Protein AF-A0A7I9VJS3-F1 (afdb_monomer_lite)

Structure (mmCIF, N/CA/C/O backbone):
data_AF-A0A7I9VJS3-F1
#
_entry.id   AF-A0A7I9VJS3-F1
#
loop_
_atom_site.group_PDB
_atom_site.id
_atom_site.type_symbol
_atom_site.label_atom_id
_atom_site.label_alt_id
_atom_site.label_comp_id
_atom_site.label_asym_id
_atom_site.label_entity_id
_atom_site.label_seq_id
_atom_site.pdbx_PDB_ins_code
_atom_site.Cartn_x
_atom_site.Cartn_y
_atom_site.Cartn_z
_atom_site.occupancy
_atom_site.B_iso_or_equiv
_atom_site.auth_seq_id
_atom_site.auth_comp_id
_atom_site.auth_asym_id
_atom_site.auth_atom_id
_atom_site.pdbx_PDB_model_num
ATOM 1 N N . MET A 1 1 ? 14.020 -12.582 -18.033 1.00 36.25 1 MET A N 1
ATOM 2 C CA . MET A 1 1 ? 12.941 -11.661 -17.620 1.00 36.25 1 MET A CA 1
ATOM 3 C C . MET A 1 1 ? 13.557 -10.664 -16.659 1.00 36.25 1 MET A C 1
ATOM 5 O O . MET A 1 1 ? 14.075 -11.084 -15.634 1.00 36.25 1 MET A O 1
ATOM 9 N N . GLY A 1 2 ? 13.665 -9.397 -17.055 1.00 45.56 2 GLY A N 1
ATOM 10 C CA . GLY A 1 2 ? 14.223 -8.356 -16.193 1.00 45.56 2 GLY A CA 1
ATOM 11 C C . GLY A 1 2 ? 13.112 -7.798 -15.318 1.00 45.56 2 GLY A C 1
ATOM 12 O O . GLY A 1 2 ? 12.155 -7.267 -15.863 1.00 45.56 2 GLY A O 1
ATOM 13 N N . VAL A 1 3 ? 13.237 -7.949 -14.001 1.00 49.69 3 VAL A N 1
ATOM 14 C CA . VAL A 1 3 ? 12.338 -7.336 -13.014 1.00 49.69 3 VAL A CA 1
ATOM 15 C C . VAL A 1 3 ? 12.416 -5.824 -13.207 1.00 49.69 3 VAL A C 1
ATOM 17 O O . VAL A 1 3 ? 13.484 -5.231 -12.991 1.00 49.69 3 VAL A O 1
ATOM 20 N N . LYS A 1 4 ? 11.339 -5.186 -13.665 1.00 59.12 4 LYS A N 1
ATOM 21 C CA . LYS A 1 4 ? 11.316 -3.739 -13.859 1.00 59.12 4 LYS A CA 1
ATOM 22 C C . LYS A 1 4 ? 11.064 -3.128 -12.487 1.00 59.12 4 LYS A C 1
ATOM 24 O O . LYS A 1 4 ? 9.941 -2.902 -12.067 1.00 59.12 4 LYS A O 1
ATOM 29 N N . LYS A 1 5 ? 12.141 -2.906 -11.730 1.00 60.62 5 LYS A N 1
ATOM 30 C CA . LYS A 1 5 ? 12.041 -2.223 -10.437 1.00 60.62 5 LYS A CA 1
ATOM 31 C C . LYS A 1 5 ? 11.341 -0.881 -10.647 1.00 60.62 5 LYS A C 1
ATOM 33 O O . LYS A 1 5 ? 11.842 -0.046 -11.405 1.00 60.62 5 LYS A O 1
ATOM 38 N N . MET A 1 6 ? 10.213 -0.702 -9.965 1.00 66.44 6 MET A N 1
ATOM 39 C CA . MET A 1 6 ? 9.469 0.551 -9.912 1.00 66.44 6 MET A CA 1
ATOM 40 C C . MET A 1 6 ? 10.449 1.693 -9.633 1.00 66.44 6 MET A C 1
ATOM 42 O O . MET A 1 6 ? 11.299 1.597 -8.731 1.00 66.44 6 MET A O 1
ATOM 46 N N . LYS A 1 7 ? 10.401 2.765 -10.427 1.00 69.75 7 LYS A N 1
ATOM 47 C CA . LYS A 1 7 ? 11.338 3.869 -10.213 1.00 69.75 7 LYS A CA 1
ATOM 48 C C . LYS A 1 7 ? 11.018 4.497 -8.865 1.00 69.75 7 LYS A C 1
ATOM 50 O O . LYS A 1 7 ? 9.863 4.711 -8.513 1.00 69.75 7 LYS A O 1
ATOM 55 N N . THR A 1 8 ? 12.048 4.874 -8.114 1.00 65.94 8 THR A N 1
ATOM 56 C CA . THR A 1 8 ? 11.890 5.480 -6.781 1.00 65.94 8 THR A CA 1
ATOM 57 C C . THR A 1 8 ? 10.973 6.716 -6.790 1.00 65.94 8 THR A C 1
ATOM 59 O O . THR A 1 8 ? 10.355 7.035 -5.779 1.00 65.94 8 THR A O 1
ATOM 62 N N . SER A 1 9 ? 10.862 7.414 -7.925 1.00 68.94 9 SER A N 1
ATOM 63 C CA . SER A 1 9 ? 9.927 8.524 -8.137 1.00 68.94 9 SER A CA 1
ATOM 64 C C . SER A 1 9 ? 8.457 8.095 -8.192 1.00 68.94 9 SER A C 1
ATOM 66 O O . SER A 1 9 ? 7.610 8.808 -7.663 1.00 68.94 9 SER A O 1
ATOM 68 N N . GLU A 1 10 ? 8.157 6.946 -8.796 1.00 72.94 10 GLU A N 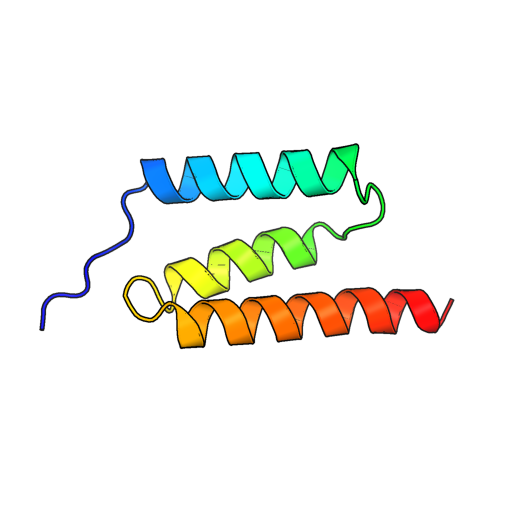1
ATOM 69 C CA . GLU A 1 10 ? 6.799 6.396 -8.924 1.00 72.94 10 GLU A CA 1
ATOM 70 C C . GLU A 1 10 ? 6.307 5.909 -7.559 1.00 72.94 10 GLU A C 1
ATOM 72 O O . GLU A 1 10 ? 5.213 6.267 -7.129 1.00 72.94 10 GLU A O 1
ATOM 77 N N . LEU A 1 11 ? 7.174 5.228 -6.804 1.00 70.38 11 LEU A N 1
ATOM 78 C CA . LEU A 1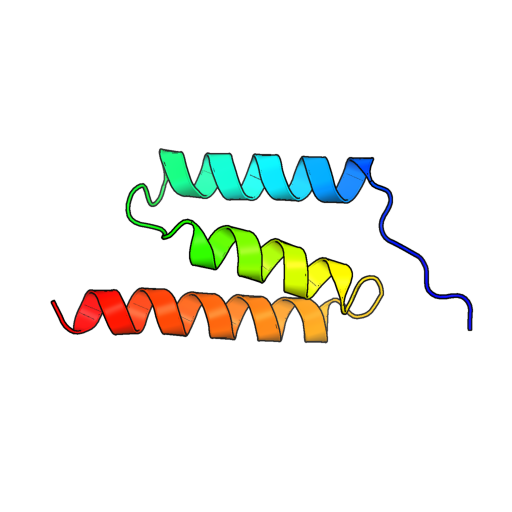 11 ? 6.869 4.804 -5.438 1.00 70.38 11 LEU A CA 1
ATOM 79 C C . LEU A 1 11 ? 6.613 5.995 -4.499 1.00 70.38 11 LEU A C 1
ATOM 81 O O . LEU A 1 11 ? 5.698 5.972 -3.679 1.00 70.38 11 LEU A O 1
ATOM 85 N N . LYS A 1 12 ? 7.406 7.069 -4.625 1.00 69.88 12 LYS A N 1
ATOM 86 C CA . LYS A 1 12 ? 7.195 8.309 -3.858 1.00 69.88 12 LYS A CA 1
ATOM 87 C C . LYS A 1 12 ? 5.878 8.994 -4.221 1.00 69.88 12 LYS A C 1
ATOM 89 O O . LYS A 1 12 ? 5.233 9.552 -3.334 1.00 69.88 12 LYS A O 1
ATOM 94 N N . ALA A 1 13 ? 5.497 8.973 -5.498 1.00 76.50 13 ALA A N 1
ATOM 95 C CA . ALA A 1 13 ? 4.225 9.523 -5.950 1.00 76.50 13 ALA A CA 1
ATOM 96 C C . ALA A 1 13 ? 3.051 8.721 -5.377 1.00 76.50 13 ALA A C 1
ATOM 98 O O . ALA A 1 13 ? 2.151 9.322 -4.793 1.00 76.50 13 ALA A O 1
ATOM 99 N N . LEU A 1 14 ? 3.117 7.387 -5.438 1.00 76.69 14 LEU A N 1
ATOM 100 C CA . LEU A 1 14 ? 2.125 6.501 -4.834 1.00 76.69 14 LEU A CA 1
ATOM 101 C C . LEU A 1 14 ? 1.990 6.763 -3.329 1.00 76.69 14 LEU A C 1
ATOM 103 O O . LEU A 1 14 ? 0.905 7.081 -2.856 1.00 76.69 14 LEU A O 1
ATOM 107 N N . LEU A 1 15 ? 3.099 6.751 -2.588 1.00 73.44 15 LEU A N 1
ATOM 108 C CA . LEU A 1 15 ? 3.124 7.056 -1.154 1.00 73.44 15 LEU A CA 1
ATOM 109 C C . LEU A 1 15 ? 2.462 8.389 -0.810 1.00 73.44 15 LEU A C 1
ATOM 111 O O . LEU A 1 15 ? 1.708 8.486 0.158 1.00 73.44 15 LEU A O 1
ATOM 115 N N . LYS A 1 16 ? 2.751 9.427 -1.598 1.00 78.62 16 LYS A N 1
ATOM 116 C CA . LYS A 1 16 ? 2.163 10.750 -1.399 1.00 78.62 16 LYS A CA 1
ATOM 117 C C . LYS A 1 16 ? 0.654 10.718 -1.640 1.00 78.62 16 LYS A C 1
ATO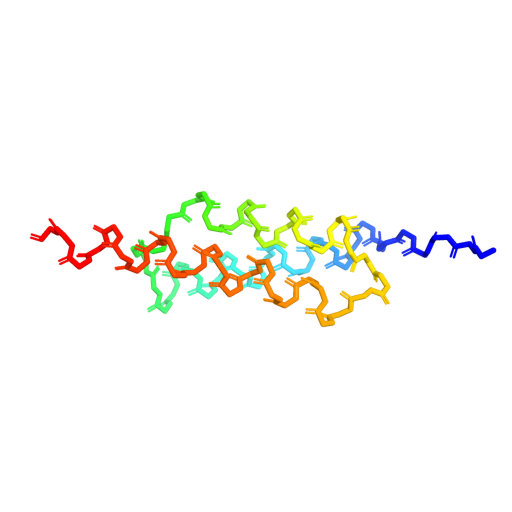M 119 O O . LYS A 1 16 ? -0.080 11.255 -0.819 1.00 78.62 16 LYS A O 1
ATOM 124 N N . THR A 1 17 ? 0.202 10.073 -2.712 1.00 80.00 17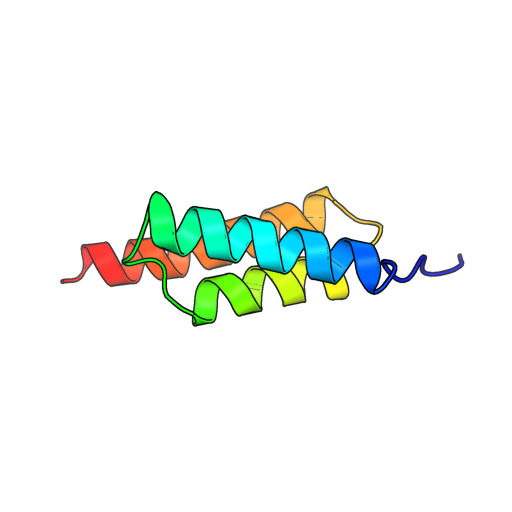 THR A N 1
ATOM 125 C CA . THR A 1 17 ? -1.222 9.939 -3.044 1.00 80.00 17 THR A CA 1
ATOM 126 C C . THR A 1 17 ? -1.974 9.165 -1.969 1.00 80.00 17 THR A C 1
ATOM 128 O O . THR A 1 17 ? -2.975 9.659 -1.458 1.00 80.00 17 THR A O 1
ATOM 131 N N . VAL A 1 18 ? -1.466 8.002 -1.556 1.00 74.12 18 VAL A N 1
ATOM 132 C CA . VAL A 1 18 ? -2.119 7.173 -0.533 1.00 74.12 18 VAL A CA 1
ATOM 133 C C . VAL A 1 18 ? -2.118 7.898 0.819 1.00 74.12 18 VAL A C 1
ATOM 135 O O . VAL A 1 18 ? -3.119 7.864 1.528 1.00 74.12 18 VAL A O 1
ATOM 138 N N . LYS A 1 19 ? -1.055 8.643 1.158 1.00 72.12 19 LYS A N 1
ATOM 139 C CA . LYS A 1 19 ? -1.023 9.472 2.372 1.00 72.12 19 LYS A CA 1
ATOM 140 C C . LYS A 1 19 ? -2.045 10.609 2.335 1.00 72.12 19 LYS A C 1
ATOM 142 O O . LYS A 1 19 ? -2.707 10.813 3.342 1.00 72.12 19 LYS A O 1
ATOM 147 N N . ILE A 1 20 ? -2.182 11.318 1.210 1.00 77.69 20 ILE A N 1
ATOM 148 C CA . ILE A 1 20 ? -3.177 12.393 1.040 1.00 77.69 20 ILE A CA 1
ATOM 149 C C . ILE A 1 20 ? -4.589 11.821 1.172 1.00 77.69 20 ILE A C 1
ATOM 151 O O . ILE A 1 20 ? -5.359 12.300 1.998 1.00 77.69 20 ILE A O 1
ATOM 155 N N . ILE A 1 21 ? -4.892 10.750 0.432 1.00 69.62 21 ILE A N 1
ATOM 156 C CA . ILE A 1 21 ? -6.181 10.048 0.490 1.00 69.62 21 ILE A CA 1
ATOM 157 C C . ILE A 1 21 ? -6.472 9.573 1.917 1.00 69.62 21 ILE A C 1
ATOM 159 O O . ILE A 1 21 ? -7.571 9.789 2.421 1.00 69.62 21 ILE A O 1
ATOM 163 N N . GLY A 1 22 ? -5.480 8.986 2.589 1.00 69.69 22 GLY A N 1
ATOM 164 C CA . GLY A 1 22 ? -5.582 8.595 3.990 1.00 69.69 22 GLY A CA 1
ATOM 165 C C . GLY A 1 22 ? -5.906 9.789 4.883 1.00 69.69 22 GLY A C 1
ATOM 166 O O . GLY A 1 22 ? -6.893 9.770 5.594 1.00 69.69 22 GLY A O 1
ATOM 167 N N . THR A 1 23 ? -5.150 10.882 4.822 1.00 68.81 23 THR A N 1
ATOM 168 C CA . THR A 1 23 ? -5.394 12.022 5.719 1.00 68.81 23 THR A CA 1
ATOM 169 C C . THR A 1 23 ? -6.681 12.794 5.425 1.00 68.81 23 THR A C 1
ATOM 171 O 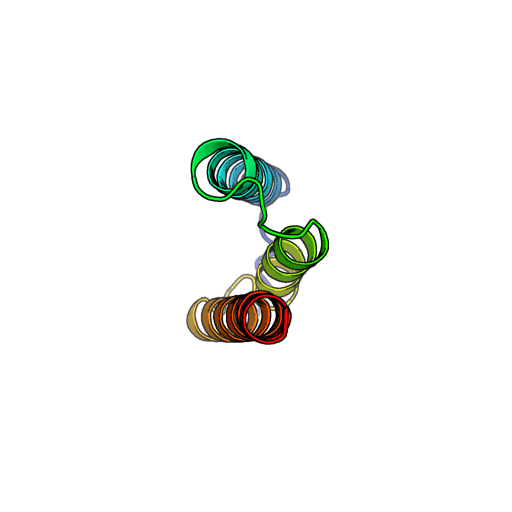O . THR A 1 23 ? -7.268 13.343 6.354 1.00 68.81 23 THR A O 1
ATOM 174 N N . GLU A 1 24 ? -7.111 12.861 4.163 1.00 74.62 24 GLU A N 1
ATOM 175 C CA . GLU A 1 24 ? -8.240 13.702 3.741 1.00 74.62 24 GLU A CA 1
ATOM 176 C C . GLU A 1 24 ? -9.575 12.953 3.707 1.00 74.62 24 GLU A C 1
ATOM 178 O O . GLU A 1 24 ? -10.592 13.509 4.116 1.00 74.62 24 GLU A O 1
ATOM 183 N N . LEU A 1 25 ? -9.592 11.703 3.232 1.00 66.88 25 LEU A N 1
ATOM 184 C CA . LEU A 1 25 ? -10.830 10.936 3.040 1.00 66.88 25 LEU A CA 1
ATOM 185 C C . LEU A 1 25 ? -11.094 9.950 4.179 1.00 66.88 25 LEU A C 1
ATOM 187 O O . LEU A 1 25 ? -12.249 9.690 4.515 1.00 66.88 25 LEU A O 1
ATOM 191 N N . HIS A 1 26 ? -10.035 9.419 4.787 1.00 67.88 26 HIS A N 1
ATOM 192 C CA . HIS A 1 26 ? -10.127 8.394 5.822 1.00 67.88 26 HIS A CA 1
ATOM 193 C C . HIS A 1 26 ? -9.075 8.626 6.912 1.00 67.88 26 HIS A C 1
ATOM 195 O O . HIS A 1 26 ? -8.140 7.840 7.018 1.00 67.88 26 HIS A O 1
ATOM 201 N N . PRO A 1 27 ? -9.165 9.691 7.733 1.00 68.88 27 PRO A N 1
ATOM 202 C CA . PRO A 1 27 ? -8.137 10.021 8.736 1.00 68.88 27 PRO A CA 1
ATOM 203 C C . PRO A 1 27 ? -7.885 8.906 9.772 1.00 68.88 27 PRO A C 1
ATOM 205 O O . PRO A 1 27 ? -6.920 8.940 10.532 1.00 68.88 27 PRO A O 1
ATOM 208 N N . ASP A 1 28 ? -8.767 7.917 9.801 1.00 70.50 28 ASP A N 1
ATOM 209 C CA . ASP A 1 28 ? -8.744 6.690 10.581 1.00 70.50 28 ASP A CA 1
ATOM 210 C C . ASP A 1 28 ? -8.032 5.504 9.895 1.00 70.50 28 ASP A C 1
ATOM 212 O O . ASP A 1 28 ? -7.884 4.443 10.509 1.00 70.50 28 ASP A O 1
ATOM 216 N N . LEU A 1 29 ? -7.579 5.661 8.647 1.00 71.88 29 LEU A N 1
ATOM 217 C CA . LEU A 1 29 ? -6.760 4.678 7.940 1.00 71.88 29 LEU A CA 1
ATOM 218 C C . LEU A 1 29 ? -5.431 4.514 8.690 1.00 71.88 29 LEU A C 1
ATOM 220 O O . LEU A 1 29 ? -4.699 5.483 8.908 1.00 71.88 29 LEU A O 1
ATOM 224 N N . SER A 1 30 ? -5.108 3.288 9.108 1.00 75.44 30 SER A N 1
ATOM 225 C CA . SER A 1 30 ? -3.912 3.074 9.920 1.00 75.44 30 SER A CA 1
ATOM 226 C C . SER A 1 30 ? -2.631 3.250 9.090 1.00 75.44 30 SER A C 1
ATOM 228 O O . SER A 1 30 ? -2.608 2.884 7.912 1.00 75.44 30 SER A O 1
ATOM 230 N N . PRO A 1 31 ? -1.532 3.736 9.695 1.00 78.06 31 PRO A N 1
ATOM 231 C CA . PRO A 1 31 ? -0.216 3.752 9.055 1.00 78.06 31 PRO A CA 1
ATOM 232 C C . PRO A 1 31 ? 0.188 2.383 8.485 1.00 78.06 31 PRO A C 1
ATOM 234 O O . PRO A 1 31 ? 0.728 2.323 7.384 1.00 78.06 31 PRO A O 1
ATOM 237 N N . ASP A 1 32 ? -0.177 1.290 9.169 1.00 81.12 32 ASP A N 1
ATOM 238 C CA . ASP A 1 32 ? 0.052 -0.089 8.714 1.00 81.12 32 ASP A CA 1
ATOM 239 C C . ASP A 1 32 ? -0.536 -0.368 7.318 1.00 81.12 32 ASP A C 1
ATOM 241 O O . ASP A 1 32 ? 0.031 -1.139 6.547 1.00 81.12 32 ASP A O 1
ATOM 245 N N . PHE A 1 33 ? -1.672 0.251 6.971 1.00 84.12 33 PHE A N 1
ATOM 246 C CA . PHE A 1 33 ? -2.262 0.104 5.641 1.00 84.12 33 PHE A CA 1
ATOM 247 C C . PHE A 1 33 ? -1.388 0.750 4.567 1.00 84.12 33 PHE A C 1
ATOM 249 O O . PHE A 1 33 ? -1.158 0.161 3.515 1.00 84.12 33 PHE A O 1
ATOM 256 N N . LEU A 1 34 ? -0.873 1.952 4.843 1.00 80.25 34 LEU A N 1
ATOM 257 C CA . LEU A 1 34 ? -0.009 2.679 3.913 1.00 80.25 34 LEU A CA 1
ATOM 258 C C . LEU A 1 34 ? 1.274 1.891 3.630 1.00 80.25 34 LEU A C 1
ATOM 260 O O . LEU A 1 34 ? 1.701 1.806 2.480 1.00 80.25 34 LEU A O 1
ATOM 264 N N . GLU A 1 35 ? 1.866 1.288 4.662 1.00 82.88 35 GLU A N 1
ATOM 265 C CA . GLU A 1 35 ? 3.037 0.419 4.508 1.00 82.88 35 GLU A CA 1
ATOM 266 C C . GLU A 1 35 ? 2.719 -0.836 3.690 1.00 82.88 35 GLU A C 1
ATOM 268 O O . GLU A 1 35 ? 3.517 -1.229 2.837 1.00 82.88 35 GLU A O 1
ATOM 273 N N . ALA A 1 36 ? 1.543 -1.434 3.890 1.00 87.00 36 ALA A N 1
ATOM 274 C CA . ALA A 1 36 ? 1.120 -2.598 3.120 1.00 87.00 36 ALA A CA 1
ATOM 275 C C . ALA A 1 36 ? 0.948 -2.282 1.625 1.00 87.00 36 ALA A C 1
ATOM 277 O O . ALA A 1 36 ? 1.378 -3.076 0.793 1.00 87.00 36 ALA A O 1
ATOM 278 N N . VAL A 1 37 ? 0.410 -1.107 1.275 1.00 85.88 37 VAL A N 1
ATOM 279 C CA . VAL A 1 37 ? 0.282 -0.673 -0.130 1.00 85.88 37 VAL A CA 1
ATOM 280 C C . VAL A 1 37 ? 1.649 -0.533 -0.800 1.00 85.88 37 VAL A C 1
ATOM 282 O O . VAL A 1 37 ? 1.855 -1.004 -1.914 1.00 85.88 37 VAL A O 1
ATOM 285 N N . VAL A 1 38 ? 2.613 0.071 -0.103 1.00 83.19 38 VAL A N 1
ATOM 286 C CA . VAL A 1 38 ? 3.995 0.194 -0.596 1.00 83.19 38 VAL A CA 1
ATOM 287 C C . VAL A 1 38 ? 4.624 -1.166 -0.814 1.00 83.19 38 VAL A C 1
ATOM 289 O O . VAL A 1 38 ? 5.288 -1.382 -1.826 1.00 83.19 38 VAL A O 1
ATOM 292 N N . LYS A 1 39 ? 4.443 -2.067 0.151 1.00 86.44 39 LYS A N 1
ATOM 293 C CA . LYS A 1 39 ? 5.024 -3.400 0.103 1.00 86.44 39 LYS A CA 1
ATOM 294 C C . LYS A 1 39 ? 4.456 -4.206 -1.067 1.00 86.44 39 LYS A C 1
ATOM 296 O O . LYS A 1 39 ? 5.240 -4.772 -1.821 1.00 86.44 39 LYS A O 1
ATOM 301 N N . ALA A 1 40 ? 3.138 -4.175 -1.260 1.00 87.75 40 ALA A N 1
ATOM 302 C CA . ALA A 1 40 ? 2.462 -4.854 -2.362 1.00 87.75 40 ALA A CA 1
ATOM 303 C C . ALA A 1 40 ? 3.044 -4.454 -3.728 1.00 87.75 40 ALA A C 1
ATOM 305 O O . ALA A 1 40 ? 3.360 -5.313 -4.545 1.00 87.75 40 ALA A O 1
ATOM 306 N N . GLU A 1 41 ? 3.261 -3.158 -3.941 1.00 83.75 41 GLU A N 1
ATOM 307 C CA . GLU A 1 41 ? 3.799 -2.597 -5.190 1.00 83.75 41 GLU A CA 1
ATOM 308 C C . GLU A 1 41 ? 5.309 -2.840 -5.353 1.00 83.75 41 GLU A C 1
ATOM 310 O O . GLU A 1 41 ? 5.812 -3.015 -6.461 1.00 83.75 41 GLU A O 1
ATOM 315 N N . GLN A 1 42 ? 6.062 -2.899 -4.249 1.00 83.81 42 GLN A N 1
ATOM 316 C CA . GLN A 1 42 ? 7.483 -3.262 -4.278 1.00 83.81 42 GLN A CA 1
ATOM 317 C C . GLN A 1 42 ? 7.715 -4.742 -4.591 1.00 83.81 42 GLN A C 1
ATOM 319 O O . GLN A 1 42 ? 8.689 -5.071 -5.274 1.00 83.81 42 GLN A O 1
ATOM 324 N N . GLU A 1 43 ? 6.868 -5.620 -4.056 1.00 86.94 43 GLU A N 1
ATOM 325 C CA . GLU A 1 43 ? 6.969 -7.068 -4.246 1.00 86.94 43 GLU A CA 1
ATOM 326 C C . GLU A 1 43 ? 6.389 -7.502 -5.599 1.00 86.94 43 GLU A C 1
ATOM 328 O O . GLU A 1 43 ? 6.887 -8.461 -6.190 1.00 86.94 43 GLU A O 1
ATOM 333 N N . ASN A 1 44 ? 5.433 -6.737 -6.143 1.00 83.38 44 ASN A N 1
ATOM 334 C CA . ASN A 1 44 ? 4.736 -7.039 -7.395 1.00 83.38 44 ASN A CA 1
ATOM 335 C C . ASN A 1 44 ? 4.816 -5.886 -8.428 1.00 83.38 44 ASN A C 1
ATOM 337 O O . ASN A 1 44 ? 3.788 -5.449 -8.940 1.00 83.38 44 ASN A O 1
ATOM 341 N N . PRO A 1 45 ? 6.015 -5.387 -8.794 1.00 79.25 45 PRO A N 1
ATOM 342 C CA . PRO A 1 45 ? 6.160 -4.159 -9.591 1.00 79.25 45 PRO A CA 1
ATOM 343 C C . PRO A 1 45 ? 5.687 -4.277 -11.050 1.00 79.25 45 PRO A C 1
ATOM 345 O O . PRO A 1 45 ? 5.459 -3.264 -11.705 1.00 79.25 45 PRO A O 1
ATOM 348 N N . ASP A 1 46 ? 5.581 -5.502 -11.569 1.00 82.38 46 ASP A N 1
ATOM 349 C CA . ASP A 1 46 ? 5.120 -5.808 -12.929 1.00 82.38 46 ASP A CA 1
ATOM 350 C C . ASP A 1 46 ? 3.836 -6.673 -12.921 1.00 82.38 46 ASP A C 1
ATOM 352 O O . ASP A 1 46 ? 3.382 -7.113 -13.977 1.00 82.38 46 ASP A O 1
ATOM 356 N N . ASP A 1 47 ? 3.265 -6.944 -11.740 1.00 83.50 47 ASP A N 1
ATOM 357 C CA . ASP A 1 47 ? 2.069 -7.775 -11.552 1.00 83.50 47 ASP A CA 1
ATOM 358 C C . ASP A 1 47 ? 1.001 -6.970 -10.802 1.00 83.50 47 ASP A C 1
ATOM 360 O O . ASP A 1 47 ? 0.777 -7.116 -9.600 1.00 83.50 47 ASP A O 1
ATOM 364 N N . GLU A 1 48 ? 0.356 -6.075 -11.550 1.00 82.06 48 GLU A N 1
ATOM 365 C CA . GLU A 1 48 ? -0.720 -5.209 -11.062 1.00 82.06 48 GLU A CA 1
ATOM 366 C C . GLU A 1 48 ? -1.873 -6.007 -10.411 1.00 82.06 48 GLU A C 1
ATOM 368 O O . GLU A 1 48 ? -2.288 -5.639 -9.309 1.00 82.06 48 GLU A O 1
ATOM 373 N N . PRO A 1 49 ? -2.351 -7.140 -10.975 1.00 85.62 49 PRO A N 1
ATOM 374 C CA . PRO A 1 49 ? -3.334 -7.985 -10.294 1.00 85.62 49 PRO A CA 1
ATOM 375 C C . PRO A 1 49 ? -2.868 -8.528 -8.935 1.00 85.62 49 PRO A C 1
ATOM 377 O O . PRO A 1 49 ? -3.683 -8.634 -8.012 1.00 85.62 49 PRO A O 1
ATOM 380 N N . ALA A 1 50 ? -1.592 -8.900 -8.788 1.00 82.75 50 ALA A N 1
ATOM 381 C CA . ALA A 1 50 ? -1.052 -9.365 -7.510 1.00 82.75 50 ALA A CA 1
ATOM 382 C C . ALA A 1 50 ? -0.918 -8.221 -6.493 1.00 82.75 50 ALA A C 1
ATOM 384 O O . ALA A 1 50 ? -1.377 -8.372 -5.357 1.00 82.75 50 ALA A O 1
ATOM 385 N N . ALA A 1 51 ? -0.387 -7.065 -6.912 1.00 83.94 51 ALA A N 1
ATOM 386 C CA . ALA A 1 51 ? -0.309 -5.867 -6.074 1.00 83.94 51 ALA A CA 1
ATOM 387 C C . ALA A 1 51 ? -1.700 -5.453 -5.564 1.00 83.94 51 ALA A C 1
ATOM 389 O O . ALA A 1 51 ? -1.892 -5.237 -4.365 1.00 83.94 51 ALA A O 1
ATOM 390 N N . GLN A 1 52 ? -2.700 -5.437 -6.454 1.00 84.25 52 GLN A N 1
ATOM 391 C CA . GLN A 1 52 ? -4.079 -5.105 -6.105 1.00 84.25 52 GLN A CA 1
ATOM 392 C C . GLN A 1 52 ? -4.653 -6.063 -5.050 1.00 84.25 52 GLN A C 1
ATOM 394 O O . GLN A 1 52 ? -5.240 -5.605 -4.070 1.00 84.25 52 GLN A O 1
ATOM 399 N N . ARG A 1 53 ? -4.458 -7.380 -5.200 1.00 87.56 53 ARG A N 1
ATOM 400 C CA . ARG A 1 53 ? -4.946 -8.370 -4.219 1.00 87.56 53 ARG A CA 1
ATOM 401 C C . ARG A 1 53 ? -4.344 -8.166 -2.833 1.00 87.56 53 ARG A C 1
ATOM 403 O O . ARG A 1 53 ? -5.048 -8.309 -1.834 1.00 87.56 53 ARG A O 1
ATOM 410 N N . GLU A 1 54 ? -3.056 -7.849 -2.752 1.00 88.88 54 GLU A N 1
ATOM 411 C CA . GLU A 1 54 ? -2.409 -7.583 -1.465 1.00 88.88 54 GLU A CA 1
ATOM 412 C C . GLU A 1 54 ? -2.928 -6.301 -0.808 1.00 88.88 54 GLU A C 1
ATOM 414 O O . GLU A 1 54 ? -3.188 -6.283 0.400 1.00 88.88 54 GLU A O 1
ATOM 419 N N . ILE A 1 55 ? -3.163 -5.256 -1.606 1.00 85.88 55 ILE A N 1
ATOM 420 C CA . ILE A 1 55 ? -3.778 -4.006 -1.145 1.00 85.88 55 ILE A CA 1
ATOM 421 C C . ILE A 1 55 ? -5.198 -4.259 -0.620 1.00 85.88 55 ILE A C 1
ATOM 423 O O . ILE A 1 55 ? -5.542 -3.792 0.469 1.00 85.88 55 ILE A O 1
ATOM 427 N N . GLU A 1 56 ? -6.014 -5.028 -1.345 1.00 85.19 56 GLU A N 1
ATOM 428 C CA . GLU A 1 56 ? -7.377 -5.391 -0.933 1.00 85.19 56 GLU A CA 1
ATOM 429 C C . GLU A 1 56 ? -7.377 -6.144 0.405 1.00 85.19 56 GLU A C 1
ATOM 431 O O . GLU A 1 56 ? -8.104 -5.774 1.330 1.00 85.19 56 GLU A O 1
ATOM 436 N N . GLN A 1 57 ? -6.491 -7.130 0.572 1.00 88.75 57 GLN A N 1
ATOM 437 C CA . GLN A 1 57 ? -6.348 -7.857 1.838 1.00 88.75 57 GLN A CA 1
ATOM 438 C C . GLN A 1 57 ? -5.893 -6.956 2.993 1.00 88.75 57 GLN A C 1
ATOM 440 O O . GLN A 1 57 ? -6.323 -7.134 4.139 1.00 88.75 57 GLN A O 1
ATOM 445 N N . ALA A 1 58 ? -5.004 -5.996 2.727 1.00 87.44 58 ALA A N 1
ATOM 446 C CA . ALA A 1 58 ? -4.585 -5.023 3.728 1.00 87.44 58 ALA A CA 1
ATOM 447 C C . ALA A 1 58 ? -5.756 -4.124 4.150 1.00 87.44 58 ALA A C 1
ATOM 449 O O . ALA A 1 58 ? -5.928 -3.855 5.344 1.00 87.44 58 ALA A O 1
ATOM 450 N N . LEU A 1 59 ? -6.598 -3.720 3.195 1.00 83.19 59 LEU A N 1
ATOM 451 C CA . LEU A 1 59 ? -7.771 -2.891 3.452 1.00 83.19 59 LEU A CA 1
ATOM 452 C C . LEU A 1 59 ? -8.806 -3.647 4.292 1.00 83.19 59 LEU A C 1
ATOM 454 O O . LEU A 1 59 ? -9.290 -3.122 5.296 1.00 83.19 59 LEU A O 1
ATOM 458 N N . GLU A 1 60 ? -9.093 -4.905 3.955 1.00 84.19 60 GLU A N 1
ATOM 459 C CA . GLU A 1 60 ? -10.012 -5.751 4.726 1.00 84.19 60 GLU A CA 1
ATOM 460 C C . GLU A 1 60 ? -9.565 -5.935 6.184 1.00 84.19 60 GLU A C 1
ATOM 462 O O . GLU A 1 60 ? -10.387 -5.887 7.106 1.00 84.19 60 GLU A O 1
ATOM 467 N N . LYS A 1 61 ? -8.258 -6.086 6.436 1.00 84.31 61 LYS A N 1
ATOM 468 C CA . LYS A 1 61 ? -7.703 -6.176 7.802 1.00 84.31 61 LYS A CA 1
ATOM 469 C C . LYS A 1 61 ? -7.933 -4.897 8.607 1.00 84.31 61 LYS A C 1
ATOM 471 O O . LYS A 1 61 ? -8.222 -4.957 9.802 1.00 84.31 61 LYS A O 1
ATOM 476 N N . VAL A 1 62 ? -7.823 -3.738 7.965 1.00 81.62 62 VAL A N 1
ATOM 477 C CA . VAL A 1 62 ? -8.043 -2.435 8.610 1.00 81.62 62 VAL A CA 1
ATOM 478 C C . VAL A 1 62 ? -9.530 -2.238 8.903 1.00 81.62 62 VAL A C 1
ATOM 480 O O . VAL A 1 62 ? -9.906 -1.885 10.023 1.00 81.62 62 VAL A O 1
ATOM 483 N N . LEU A 1 63 ? -10.393 -2.548 7.933 1.00 75.69 63 LEU A N 1
ATOM 484 C CA . LEU A 1 63 ? -11.844 -2.413 8.073 1.00 75.69 63 LEU A CA 1
ATOM 485 C C . LEU A 1 63 ? -12.439 -3.411 9.082 1.00 75.69 63 LEU A C 1
ATOM 487 O O . LEU A 1 63 ? -13.331 -3.047 9.849 1.00 75.69 63 LEU A O 1
ATOM 491 N N . SER A 1 64 ? -11.933 -4.645 9.147 1.00 78.81 64 SER A N 1
ATOM 492 C CA . SER A 1 64 ? -12.374 -5.650 10.133 1.00 78.81 64 SER A CA 1
ATOM 493 C C . SER A 1 64 ? -11.984 -5.282 11.568 1.00 78.81 64 SER A C 1
ATOM 495 O O . SER A 1 64 ? -12.798 -5.435 12.485 1.00 78.81 64 SER A O 1
ATOM 497 N N . ARG A 1 65 ? -10.791 -4.705 11.773 1.00 68.06 65 ARG A N 1
ATOM 498 C CA . ARG A 1 65 ? -10.392 -4.107 13.061 1.00 68.06 65 ARG A CA 1
ATOM 499 C C . ARG A 1 65 ? -11.309 -2.954 13.471 1.00 68.06 65 ARG A C 1
ATOM 501 O O . ARG A 1 65 ? -11.610 -2.816 14.654 1.00 68.06 65 ARG A O 1
ATOM 508 N N . LYS A 1 66 ? -11.781 -2.153 12.510 1.00 58.50 66 LYS A N 1
ATOM 509 C CA . LYS A 1 66 ? -12.710 -1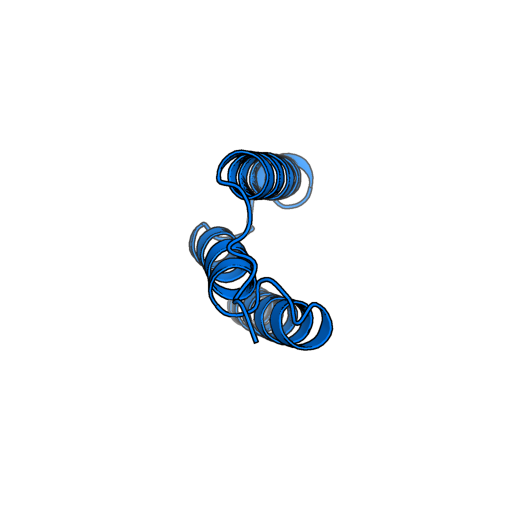.039 12.759 1.00 58.50 66 LYS A CA 1
ATOM 510 C C . LYS A 1 66 ? -14.121 -1.513 13.122 1.00 58.50 66 LYS A C 1
ATOM 512 O O . LYS A 1 66 ? -14.764 -0.887 13.948 1.00 58.50 66 LYS A O 1
ATOM 517 N N . ARG A 1 67 ? -14.585 -2.628 12.549 1.00 56.16 67 ARG A N 1
ATOM 518 C CA . ARG A 1 67 ? -15.924 -3.200 12.801 1.00 56.16 67 ARG A CA 1
ATOM 519 C C . ARG A 1 67 ? -16.060 -3.914 14.153 1.00 56.16 67 ARG A C 1
ATOM 521 O O . ARG A 1 67 ? -17.167 -4.268 14.536 1.00 56.16 67 ARG A O 1
ATOM 528 N N . SER A 1 68 ? -14.936 -4.156 14.828 1.00 54.44 68 SER A N 1
ATOM 529 C CA . SER A 1 68 ? -14.868 -4.843 16.126 1.00 54.44 68 SER A CA 1
ATOM 530 C C . SER A 1 68 ? -14.714 -3.876 17.312 1.00 54.44 68 SER A C 1
ATOM 532 O O . SER A 1 68 ? -14.535 -4.328 18.441 1.00 54.44 68 SER A O 1
ATOM 534 N N . ARG A 1 69 ? -14.741 -2.563 17.053 1.00 46.16 69 ARG A N 1
ATOM 535 C CA . ARG A 1 69 ? -14.824 -1.484 18.048 1.00 46.16 69 ARG A CA 1
ATOM 536 C C . ARG A 1 69 ? -16.204 -0.849 17.991 1.00 46.16 69 ARG A C 1
ATOM 538 O O . ARG A 1 69 ? -16.655 -0.410 19.068 1.00 46.16 69 ARG A O 1
#

Secondary structure (DSSP, 8-state):
----PPPHHHHHHHHHHHHHHHHHH-TT--HHHHHHHHHHHHH-TT-HHHHHHHHHHHHHHHHHHHHT-

Radius of gyration: 12.98 Å; chains: 1; bounding box: 30×25×36 Å

Foldseek 3Di:
DDDPQDPPVNLVVLLVVVVCCCVPVNVQQDPQLSVQLSVLCRVQVPPPVSSVVSSVVSVVVSVVVVVVD

pLDDT: mean 75.1, std 11.4, range [36.25, 88.88]

Organism: NCBI:txid2590199

Sequence (69 aa):
MGVKKMKTSELKALLKTVKIIGTELHPDLSPDFLEAVVKAEQENPDDEPAAQREIEQALEKVLSRKRSR